Protein AF-A0ABD7S668-F1 (afdb_monomer)

Nearest PDB structures (foldseek):
  7pq5-assembly1_L  TM=8.228E-01  e=3.791E-01  Photorhabdus laumondii subsp. laumondii TTO1
  7q97-assembly1_B  TM=5.531E-01  e=2.835E-01  Pseudomonas protegens Pf-5
  6l7i-assembly1_G  TM=5.104E-01  e=3.004E-01  Photorhabdus luminescens
  4igl-assembly1_B  TM=4.352E-01  e=8.553E-01  Yersinia entomophaga

Mean predicted aligned error: 15.26 Å

Radius of gyration: 25.17 Å; Cα contacts (8 Å, |Δi|>4): 121; chains: 1; bounding box: 58×50×46 Å

Sequence (93 aa):
MDFNFSLRAPLGAGGYNLRWRMRDGAGDFGNESSNQVVQVVAPSPVEHGVGLAARRYVYDANQQLCKVIEPESGSTVMAYDAAGNLAWSASGQ

Structure (mmCIF, N/CA/C/O backbone):
data_AF-A0ABD7S668-F1
#
_entry.id   AF-A0ABD7S668-F1
#
loop_
_atom_site.group_PDB
_atom_site.id
_atom_site.type_symbol
_atom_site.label_atom_id
_atom_site.label_alt_id
_atom_site.label_comp_id
_atom_site.label_asym_id
_atom_site.label_entity_id
_atom_site.label_seq_id
_atom_site.pdbx_PDB_ins_code
_atom_site.Cartn_x
_atom_site.Cartn_y
_atom_site.Cartn_z
_atom_site.occupancy
_atom_site.B_iso_or_equiv
_atom_site.auth_seq_id
_atom_site.auth_comp_id
_atom_site.auth_asym_id
_atom_site.auth_atom_id
_atom_site.pdbx_PDB_model_num
ATOM 1 N N . MET A 1 1 ? 8.491 5.318 -29.284 1.00 64.06 1 MET A N 1
ATOM 2 C CA . MET A 1 1 ? 8.917 4.082 -28.601 1.00 64.06 1 MET A CA 1
ATOM 3 C C . MET A 1 1 ? 8.945 4.399 -27.130 1.00 64.06 1 MET A C 1
ATOM 5 O O . MET A 1 1 ? 9.641 5.333 -26.752 1.00 64.06 1 MET A O 1
ATOM 9 N N . ASP A 1 2 ? 8.173 3.661 -26.347 1.00 77.94 2 ASP A N 1
ATOM 10 C CA . ASP A 1 2 ? 8.057 3.859 -24.907 1.00 77.94 2 ASP A CA 1
ATOM 11 C C . ASP A 1 2 ? 8.865 2.784 -24.194 1.00 77.94 2 ASP A C 1
ATOM 13 O O . ASP A 1 2 ? 8.847 1.614 -24.579 1.00 77.94 2 ASP A O 1
ATOM 17 N N . PHE A 1 3 ? 9.590 3.183 -23.160 1.00 70.62 3 PHE A N 1
ATOM 18 C CA . PHE A 1 3 ? 10.325 2.267 -22.306 1.00 70.62 3 PHE A CA 1
ATOM 19 C C . PHE A 1 3 ? 9.701 2.325 -20.914 1.00 70.62 3 PHE A C 1
ATOM 21 O O . PHE A 1 3 ? 9.410 3.397 -20.388 1.00 70.62 3 PHE A O 1
ATOM 28 N N . ASN A 1 4 ? 9.466 1.154 -20.332 1.00 81.19 4 ASN A N 1
ATOM 29 C CA . ASN A 1 4 ? 8.851 1.015 -19.022 1.00 81.19 4 ASN A CA 1
ATOM 30 C C . ASN A 1 4 ? 9.853 0.348 -18.090 1.00 81.19 4 ASN A C 1
ATOM 32 O O . ASN A 1 4 ? 10.440 -0.679 -18.426 1.00 81.19 4 ASN A O 1
ATOM 36 N N . PHE A 1 5 ? 10.045 0.932 -16.917 1.00 79.62 5 PHE A N 1
ATOM 37 C CA . PHE A 1 5 ? 10.893 0.386 -15.870 1.00 79.62 5 PHE A CA 1
ATOM 38 C C . PHE A 1 5 ? 10.241 0.661 -14.518 1.00 79.62 5 PHE A C 1
ATOM 40 O O . PHE A 1 5 ? 9.474 1.608 -14.363 1.00 79.62 5 PHE A O 1
ATOM 47 N N . SER A 1 6 ? 10.517 -0.197 -13.541 1.00 83.88 6 SER A N 1
ATOM 48 C CA . SER A 1 6 ? 9.965 -0.062 -12.194 1.00 83.88 6 SER A CA 1
ATOM 49 C C . SER A 1 6 ? 10.983 0.590 -11.268 1.00 83.88 6 SER A C 1
ATOM 51 O O . SER A 1 6 ? 12.165 0.251 -11.297 1.00 83.88 6 SER A O 1
ATOM 53 N N . LEU A 1 7 ? 10.511 1.493 -10.412 1.00 80.44 7 LEU A N 1
ATOM 54 C CA . LEU A 1 7 ? 11.291 2.082 -9.330 1.00 80.44 7 LEU A CA 1
ATOM 55 C C . LEU A 1 7 ? 10.668 1.705 -7.991 1.00 80.44 7 LEU A C 1
ATOM 57 O O . LEU A 1 7 ? 9.447 1.669 -7.847 1.00 80.44 7 LEU A O 1
ATOM 61 N N . ARG A 1 8 ? 11.517 1.453 -6.995 1.00 85.31 8 ARG A N 1
ATOM 62 C CA . ARG A 1 8 ? 11.078 1.305 -5.608 1.00 85.31 8 ARG A CA 1
ATOM 63 C C . ARG A 1 8 ? 10.992 2.687 -4.969 1.00 85.31 8 ARG A C 1
ATOM 65 O O . ARG A 1 8 ? 11.972 3.428 -4.990 1.00 85.31 8 ARG A O 1
ATOM 72 N N . ALA A 1 9 ? 9.844 3.007 -4.376 1.00 78.94 9 ALA A N 1
ATOM 73 C CA . ALA A 1 9 ? 9.688 4.235 -3.609 1.00 78.94 9 ALA A CA 1
ATOM 74 C C . ALA A 1 9 ? 10.605 4.229 -2.362 1.00 78.94 9 ALA A C 1
ATOM 76 O O . ALA A 1 9 ? 10.738 3.189 -1.705 1.00 78.94 9 ALA A O 1
ATOM 77 N N . PRO A 1 10 ? 11.239 5.363 -2.026 1.00 83.81 10 PRO A N 1
ATOM 78 C CA . PRO A 1 10 ? 11.911 5.569 -0.745 1.00 83.81 10 PRO A CA 1
ATOM 79 C C . PRO A 1 10 ? 10.989 5.343 0.465 1.00 83.81 10 PRO A C 1
ATOM 81 O O . PRO A 1 10 ? 9.783 5.548 0.381 1.00 83.81 10 PRO A O 1
ATOM 84 N N . LEU A 1 11 ? 11.571 4.958 1.610 1.00 76.88 11 LEU A N 1
ATOM 85 C CA . LEU A 1 11 ? 10.830 4.719 2.862 1.00 76.88 11 LEU A CA 1
ATOM 86 C C . LEU A 1 11 ? 10.332 6.009 3.541 1.00 76.88 11 LEU A C 1
ATOM 88 O O . LEU A 1 11 ? 9.456 5.949 4.398 1.00 76.88 11 LEU A O 1
ATOM 92 N N . GLY A 1 12 ? 10.907 7.163 3.196 1.00 81.75 12 GLY A N 1
ATOM 93 C CA . GLY A 1 12 ? 10.506 8.464 3.728 1.00 81.75 12 GLY A CA 1
ATOM 94 C C . GLY A 1 12 ? 9.466 9.141 2.841 1.00 81.75 12 GLY A C 1
ATOM 95 O O . GLY A 1 12 ? 9.560 9.087 1.616 1.00 81.75 12 GLY A O 1
ATOM 96 N N . ALA A 1 13 ? 8.497 9.818 3.457 1.00 83.75 13 ALA A N 1
ATOM 97 C CA . ALA A 1 13 ? 7.660 10.762 2.728 1.00 83.75 13 ALA A CA 1
ATOM 98 C C . ALA A 1 13 ? 8.477 11.995 2.328 1.00 83.75 13 ALA A C 1
ATOM 100 O O . ALA A 1 13 ? 9.318 12.470 3.093 1.00 83.75 13 ALA A O 1
ATOM 101 N N . GLY A 1 14 ? 8.206 12.532 1.144 1.00 85.44 14 GLY A N 1
ATOM 102 C CA . GLY A 1 14 ? 8.874 13.723 0.638 1.00 85.44 14 GLY A CA 1
ATOM 103 C C . GLY A 1 14 ? 8.863 13.823 -0.882 1.00 85.44 14 GLY A C 1
ATOM 104 O O . GLY A 1 14 ? 8.430 12.917 -1.594 1.00 85.44 14 GLY A O 1
ATOM 105 N N . GLY A 1 15 ? 9.352 14.957 -1.380 1.00 92.12 15 GLY A N 1
ATOM 106 C CA . GLY A 1 15 ? 9.595 15.163 -2.803 1.00 92.12 15 GLY A CA 1
ATOM 107 C C . GLY A 1 15 ? 10.933 14.560 -3.223 1.00 92.12 15 GLY A C 1
ATOM 108 O O . GLY A 1 15 ? 11.966 14.868 -2.631 1.00 92.12 15 GLY A O 1
ATOM 109 N N . TYR A 1 16 ? 10.919 13.742 -4.270 1.00 89.38 16 TYR A N 1
ATOM 110 C CA . TYR A 1 16 ? 12.099 13.084 -4.819 1.00 89.38 16 TYR A CA 1
ATOM 111 C C . TYR A 1 16 ? 12.319 13.488 -6.269 1.00 89.38 16 TYR A C 1
ATOM 113 O O . TYR A 1 16 ? 11.424 13.393 -7.105 1.00 89.38 16 TYR A O 1
ATOM 121 N N . ASN A 1 17 ? 13.538 13.925 -6.565 1.00 92.31 17 ASN A N 1
ATOM 122 C CA . ASN A 1 17 ? 13.956 14.283 -7.911 1.00 92.31 17 ASN A CA 1
ATOM 123 C C . ASN A 1 17 ? 14.163 13.025 -8.755 1.00 92.31 17 ASN A C 1
ATOM 125 O O . ASN A 1 17 ? 14.976 12.164 -8.417 1.00 92.31 17 ASN A O 1
ATOM 129 N N . LEU A 1 18 ? 13.444 12.947 -9.868 1.00 90.56 18 LEU A N 1
ATOM 130 C CA . LEU A 1 18 ? 13.548 11.896 -10.861 1.00 90.56 18 LEU A CA 1
ATOM 131 C C . LEU A 1 18 ? 14.022 12.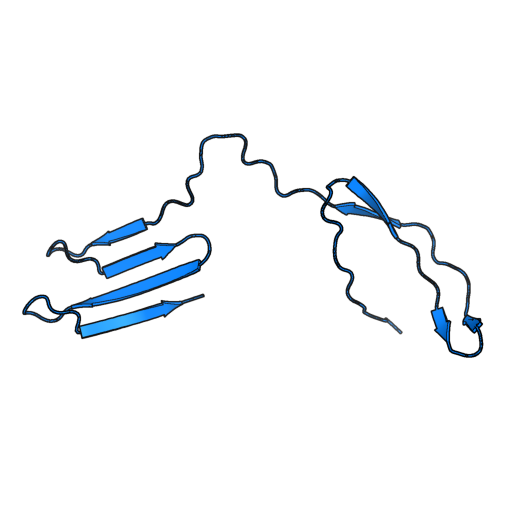503 -12.179 1.00 90.56 18 LEU A C 1
ATOM 133 O O . LEU A 1 18 ? 13.342 13.324 -12.794 1.00 90.56 18 LEU A O 1
ATOM 137 N N . ARG A 1 19 ? 15.184 12.041 -12.630 1.00 89.81 19 ARG A 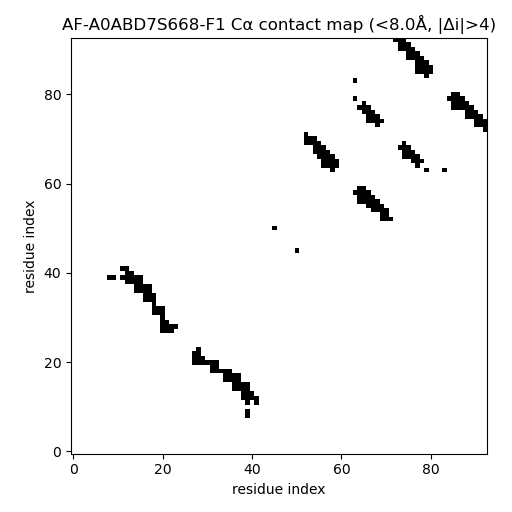N 1
ATOM 138 C CA . ARG A 1 19 ? 15.705 12.281 -13.974 1.00 89.81 19 ARG A CA 1
ATOM 139 C C . ARG A 1 19 ? 16.421 11.034 -14.466 1.00 89.81 19 ARG A C 1
ATOM 141 O O . ARG A 1 19 ? 16.923 10.253 -13.657 1.00 89.81 19 ARG A O 1
ATOM 148 N N . TRP A 1 20 ? 16.466 10.839 -15.773 1.00 87.62 20 TRP A N 1
ATOM 149 C CA . TRP A 1 20 ? 17.040 9.640 -16.372 1.00 87.62 20 TRP A CA 1
ATOM 150 C C . TRP A 1 20 ? 17.766 9.971 -17.677 1.00 87.62 20 TRP A C 1
ATOM 152 O O . TRP A 1 20 ? 17.472 10.964 -18.340 1.00 87.62 20 TRP A O 1
ATOM 162 N N . ARG A 1 21 ? 18.733 9.124 -18.034 1.00 88.69 21 ARG A N 1
ATOM 163 C CA . ARG A 1 21 ? 19.402 9.092 -19.340 1.00 88.69 21 ARG A CA 1
ATOM 164 C C . ARG A 1 21 ? 19.713 7.652 -19.712 1.00 88.69 21 ARG A C 1
ATOM 166 O O . ARG A 1 21 ? 19.876 6.815 -18.824 1.00 88.69 21 ARG A O 1
ATOM 173 N N . MET A 1 22 ? 19.809 7.371 -21.004 1.00 88.69 22 MET A N 1
ATOM 174 C CA . MET A 1 22 ? 20.209 6.050 -21.479 1.00 88.69 22 MET A CA 1
ATOM 175 C C . MET A 1 22 ? 21.727 5.898 -21.363 1.00 88.69 22 MET A C 1
ATOM 177 O O . MET A 1 22 ? 22.469 6.833 -21.655 1.00 88.69 22 MET A O 1
ATOM 181 N N . ARG A 1 23 ? 22.188 4.725 -20.927 1.00 87.50 23 ARG A N 1
ATOM 182 C CA . ARG A 1 23 ? 23.607 4.356 -20.913 1.00 87.50 23 ARG A CA 1
ATOM 183 C C . ARG A 1 23 ? 23.755 2.899 -21.330 1.00 87.50 23 ARG A C 1
ATOM 185 O O . ARG A 1 23 ? 22.978 2.061 -20.876 1.00 87.50 23 ARG A O 1
ATOM 192 N N . ASP A 1 24 ? 24.759 2.612 -22.145 1.00 86.25 24 ASP A N 1
ATOM 193 C CA . ASP A 1 24 ? 25.196 1.265 -22.501 1.00 86.25 24 ASP A CA 1
ATOM 194 C C . ASP A 1 24 ? 26.667 1.026 -22.093 1.00 86.25 24 ASP A C 1
ATOM 196 O O . ASP A 1 24 ? 27.257 1.803 -21.339 1.00 86.25 24 ASP A O 1
ATOM 200 N N . GLY A 1 25 ? 27.260 -0.080 -22.556 1.00 86.81 25 GLY A N 1
ATOM 201 C CA . GLY A 1 25 ? 28.663 -0.408 -22.277 1.00 86.81 25 GLY A CA 1
ATOM 202 C C . GLY A 1 25 ? 29.684 0.514 -22.958 1.00 86.81 25 GLY A C 1
ATOM 203 O O . GLY A 1 25 ? 30.845 0.514 -22.556 1.00 86.81 25 GLY A O 1
ATOM 204 N N . ALA A 1 26 ? 29.273 1.288 -23.965 1.00 89.12 26 ALA A N 1
ATOM 205 C CA . ALA A 1 26 ? 30.107 2.255 -24.672 1.00 89.12 26 ALA A CA 1
ATOM 206 C C . ALA A 1 26 ? 29.967 3.678 -24.101 1.00 89.12 26 ALA A C 1
ATOM 208 O O . ALA A 1 26 ? 30.901 4.471 -24.220 1.00 89.12 26 ALA A O 1
ATOM 209 N N . GLY A 1 27 ? 28.847 4.007 -23.449 1.00 89.75 27 GLY A N 1
ATOM 210 C CA . GLY A 1 27 ? 28.669 5.271 -22.740 1.00 89.75 27 GLY A CA 1
ATOM 211 C C . GLY A 1 27 ? 27.222 5.747 -22.640 1.00 89.75 27 GLY A C 1
ATOM 212 O O . GLY A 1 27 ? 26.265 4.992 -22.784 1.00 89.75 27 GLY A O 1
ATOM 213 N N . ASP A 1 28 ? 27.065 7.030 -22.319 1.00 90.50 28 ASP A N 1
ATOM 214 C CA . ASP A 1 28 ? 25.762 7.689 -22.239 1.00 90.50 28 ASP A CA 1
ATOM 215 C C . ASP A 1 28 ? 25.223 8.037 -23.634 1.00 90.50 28 ASP A C 1
ATOM 217 O O . ASP A 1 28 ? 25.955 8.539 -24.487 1.00 90.50 28 ASP A O 1
ATOM 221 N N . PHE A 1 29 ? 23.923 7.838 -23.840 1.00 85.50 29 PHE A N 1
ATOM 222 C CA . PHE A 1 29 ? 23.211 8.201 -25.059 1.00 85.50 29 PHE A CA 1
ATOM 223 C C . PHE A 1 29 ? 22.130 9.252 -24.772 1.00 85.5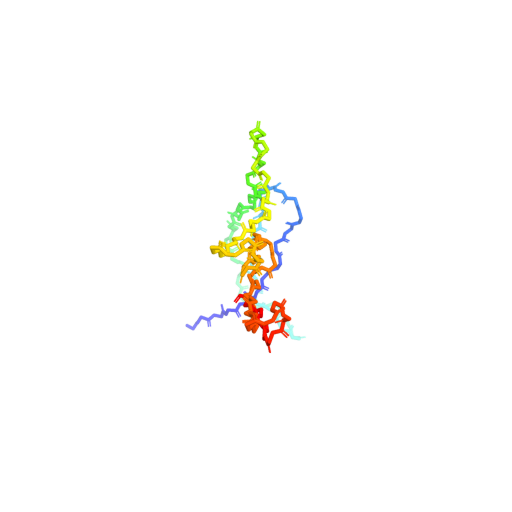0 29 PHE A C 1
ATOM 225 O O . PHE A 1 29 ? 21.289 9.079 -23.885 1.00 85.50 29 PHE A O 1
ATOM 232 N N . GLY A 1 30 ? 22.118 10.319 -25.575 1.00 83.12 30 GLY A N 1
ATOM 233 C CA . GLY A 1 30 ? 21.144 11.408 -25.471 1.00 83.12 30 GLY A CA 1
ATOM 234 C C . GLY A 1 30 ? 21.390 12.369 -24.299 1.00 83.12 30 GLY A C 1
ATOM 235 O O . GLY A 1 30 ? 22.401 12.295 -23.602 1.00 83.12 30 GLY A O 1
ATOM 236 N N . ASN A 1 31 ? 20.462 13.311 -24.112 1.00 84.75 31 ASN A N 1
ATOM 237 C CA . ASN A 1 31 ? 20.481 14.266 -22.998 1.00 84.75 31 ASN A CA 1
ATOM 238 C C . ASN A 1 31 ? 19.775 13.671 -21.761 1.00 84.75 31 ASN A C 1
ATOM 240 O O . ASN A 1 31 ? 18.885 12.832 -21.908 1.00 84.75 31 ASN A O 1
ATOM 244 N N . GLU A 1 32 ? 20.146 14.109 -20.553 1.00 86.56 32 GLU A N 1
ATOM 245 C CA . GLU A 1 32 ? 19.348 13.832 -19.354 1.00 86.56 32 GLU A CA 1
ATOM 246 C C . GLU A 1 32 ? 17.949 14.435 -19.512 1.00 86.56 32 GLU A C 1
ATOM 248 O O . GLU A 1 32 ? 17.771 15.541 -20.031 1.00 86.56 32 GLU A O 1
ATOM 253 N N . SER A 1 33 ? 16.939 13.701 -19.047 1.00 87.25 33 SER A N 1
ATOM 254 C CA . SER A 1 33 ? 15.581 14.220 -18.976 1.00 87.25 33 SER A CA 1
ATOM 255 C C . SER A 1 33 ? 15.520 15.455 -18.074 1.00 87.25 33 SER A C 1
ATOM 257 O O . SER A 1 33 ? 16.318 15.618 -17.145 1.00 87.25 33 SER A O 1
ATOM 259 N N . SER A 1 34 ? 14.497 16.289 -18.271 1.00 91.56 34 SER A N 1
ATOM 260 C CA . SER A 1 34 ? 14.138 17.299 -17.275 1.00 91.56 34 SER A CA 1
ATOM 261 C C . SER A 1 34 ? 13.887 16.650 -15.912 1.00 91.56 34 SER A C 1
ATOM 263 O O . SER A 1 34 ? 13.475 15.489 -15.821 1.00 91.56 34 SER A O 1
ATOM 265 N N . ASN A 1 35 ? 14.152 17.411 -14.851 1.00 89.88 35 ASN A N 1
ATOM 266 C CA . ASN A 1 35 ? 13.901 16.959 -13.493 1.00 89.88 35 ASN A CA 1
ATOM 267 C C . ASN A 1 35 ? 12.401 16.966 -13.196 1.00 89.88 35 ASN A C 1
ATOM 269 O O . ASN A 1 35 ? 11.774 18.023 -13.222 1.00 89.88 35 ASN A O 1
ATOM 273 N N . GLN A 1 36 ? 11.862 15.804 -12.845 1.00 86.19 36 GLN A N 1
ATOM 274 C CA . GLN A 1 36 ? 10.493 15.646 -12.374 1.00 86.19 36 GLN A CA 1
ATOM 275 C C . GLN A 1 36 ? 10.510 15.401 -10.867 1.00 86.19 36 GLN A C 1
ATOM 277 O O . GLN A 1 36 ? 11.266 14.562 -10.389 1.00 86.19 36 GLN A O 1
ATOM 282 N N . VAL A 1 37 ? 9.676 16.105 -10.102 1.00 87.19 37 VAL A N 1
ATOM 283 C CA . VAL A 1 37 ? 9.556 15.859 -8.658 1.00 87.19 37 VAL A CA 1
ATOM 284 C C . VAL A 1 37 ? 8.423 14.866 -8.409 1.00 87.19 37 VAL A C 1
ATOM 286 O O . VAL A 1 37 ? 7.257 15.179 -8.639 1.00 87.19 37 VAL A O 1
ATOM 289 N N . VAL A 1 38 ? 8.760 13.680 -7.907 1.00 87.31 38 VAL A N 1
ATOM 290 C CA . VAL A 1 38 ? 7.805 12.659 -7.466 1.00 87.31 38 VAL A CA 1
ATOM 291 C C . VAL A 1 38 ? 7.498 12.874 -5.990 1.00 87.31 38 VAL A C 1
ATOM 293 O O . VAL A 1 38 ? 8.404 12.864 -5.161 1.00 87.31 38 VAL A O 1
ATOM 296 N N . GLN A 1 39 ? 6.225 13.060 -5.647 1.00 82.12 39 GLN A N 1
ATOM 297 C CA . GLN A 1 39 ? 5.795 13.133 -4.251 1.00 82.12 39 GLN A CA 1
ATOM 298 C C . GLN A 1 39 ? 5.555 11.720 -3.723 1.00 82.12 39 GLN A C 1
ATOM 300 O O . GLN A 1 39 ? 4.608 11.051 -4.133 1.00 82.12 39 GLN A O 1
ATOM 305 N N . VAL A 1 40 ? 6.414 11.267 -2.811 1.00 82.56 40 VAL A N 1
ATOM 306 C CA . VAL A 1 40 ? 6.148 10.074 -2.008 1.00 82.56 40 VAL A CA 1
ATOM 307 C C . VAL A 1 40 ? 5.376 10.542 -0.794 1.00 82.56 40 VAL A C 1
ATOM 309 O O . VAL A 1 40 ? 5.901 11.236 0.076 1.00 82.56 40 VAL A O 1
ATOM 312 N N . VAL A 1 41 ? 4.103 10.195 -0.762 1.00 79.12 41 VAL A N 1
ATOM 313 C CA . VAL A 1 41 ? 3.235 10.510 0.362 1.00 79.12 41 VAL A CA 1
ATOM 314 C C . VAL A 1 41 ? 3.258 9.292 1.273 1.00 79.12 41 VAL A C 1
ATOM 316 O O . VAL A 1 41 ? 3.028 8.173 0.812 1.00 79.12 41 VAL A O 1
ATOM 319 N N . ALA A 1 42 ? 3.586 9.492 2.553 1.00 68.44 42 ALA A N 1
ATOM 320 C CA . ALA A 1 42 ? 3.337 8.446 3.537 1.00 68.44 42 ALA A CA 1
ATOM 321 C C . ALA A 1 42 ? 1.843 8.113 3.484 1.00 68.44 42 ALA A C 1
ATOM 323 O O . ALA A 1 42 ? 1.043 9.032 3.283 1.00 68.44 42 ALA A O 1
ATOM 324 N N . PRO A 1 43 ? 1.444 6.846 3.679 1.00 64.81 43 PRO A N 1
ATOM 325 C CA . PRO A 1 43 ? 0.041 6.573 3.951 1.00 64.81 43 PRO A CA 1
ATOM 326 C C . PRO A 1 43 ? -0.405 7.550 5.037 1.00 64.81 43 PRO A C 1
ATOM 328 O O . PRO A 1 43 ? 0.347 7.769 5.994 1.00 64.81 43 PRO A O 1
ATOM 331 N N . SER A 1 44 ? -1.552 8.209 4.828 1.00 57.75 44 SER A N 1
ATOM 332 C CA . SER A 1 44 ? -2.086 9.162 5.797 1.00 57.75 44 SER A CA 1
ATOM 333 C C . SER A 1 44 ? -1.935 8.536 7.177 1.00 57.75 44 SER A C 1
ATOM 335 O O . SER A 1 44 ? -2.399 7.402 7.350 1.00 57.75 44 SER A O 1
ATOM 337 N N . PRO A 1 45 ? -1.253 9.202 8.133 1.00 53.56 45 PRO A N 1
ATOM 338 C CA . PRO A 1 45 ? -1.324 8.768 9.510 1.00 53.56 45 PRO A CA 1
ATOM 339 C C . PRO A 1 45 ? -2.812 8.636 9.775 1.00 53.56 45 PRO A C 1
ATOM 341 O O . PRO A 1 45 ? -3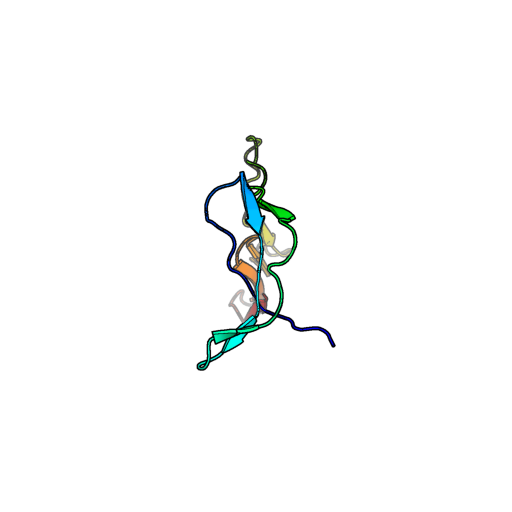.555 9.595 9.557 1.00 53.56 45 PRO A O 1
ATOM 344 N N . VAL A 1 46 ? -3.267 7.438 10.122 1.00 53.03 46 VAL A N 1
ATOM 345 C CA . VAL A 1 46 ? -4.581 7.294 10.728 1.00 53.03 46 VAL A CA 1
ATOM 346 C C . VAL A 1 46 ? -4.482 8.097 12.017 1.00 53.03 46 VAL A C 1
ATOM 348 O O . VAL A 1 46 ? -4.014 7.608 13.041 1.00 53.03 46 VAL A O 1
ATOM 351 N N . GLU A 1 47 ? -4.790 9.390 11.915 1.00 49.28 47 GLU A N 1
ATOM 352 C CA . GLU A 1 47 ? -5.002 10.276 13.039 1.00 49.28 47 GLU A CA 1
ATOM 353 C C . GLU A 1 47 ? -6.075 9.573 13.847 1.00 49.28 47 GLU A C 1
ATOM 355 O O . GLU A 1 47 ? -7.177 9.341 13.351 1.00 49.28 47 GLU A O 1
ATOM 360 N N . HIS A 1 48 ? -5.696 9.077 15.018 1.00 46.72 48 HIS A N 1
ATOM 361 C CA . HIS A 1 48 ? -6.536 8.172 15.773 1.00 46.72 48 HIS A CA 1
ATOM 362 C C . HIS A 1 48 ? -7.927 8.792 16.026 1.00 46.72 48 HIS A C 1
ATOM 364 O O . HIS A 1 48 ? -8.142 9.478 17.014 1.00 46.72 48 HIS A O 1
ATOM 370 N N . GLY A 1 49 ? -8.930 8.432 15.238 1.00 50.81 49 GLY A N 1
ATOM 371 C CA . GLY A 1 49 ? -9.782 7.381 15.754 1.00 50.81 49 GLY A CA 1
ATOM 372 C C . GLY A 1 49 ? -9.034 6.096 15.468 1.00 50.81 49 GLY A C 1
ATOM 373 O O . GLY A 1 49 ? -8.620 5.894 14.333 1.00 50.81 49 GLY A O 1
ATOM 374 N N . VAL A 1 50 ? -8.775 5.263 16.467 1.00 49.81 50 VAL A N 1
ATOM 375 C CA . VAL A 1 50 ? -8.216 3.933 16.231 1.00 49.81 50 VAL A CA 1
ATOM 376 C C . VAL A 1 50 ? -9.188 3.215 15.292 1.00 49.81 50 VAL A C 1
ATOM 378 O O . VAL A 1 50 ? -10.188 2.651 15.728 1.00 49.81 50 VAL A O 1
ATOM 381 N N . GLY A 1 51 ? -8.943 3.282 13.987 1.00 51.66 51 GLY A N 1
ATOM 382 C CA . GLY A 1 51 ? -9.566 2.417 13.011 1.00 51.66 51 GLY A CA 1
ATOM 383 C C . GLY A 1 51 ? -8.891 1.085 13.212 1.00 51.66 51 GLY A C 1
ATOM 384 O O . GLY A 1 51 ? -7.995 0.735 12.454 1.00 51.66 51 GLY A O 1
ATOM 385 N N . LEU A 1 52 ? -9.229 0.410 14.315 1.00 56.41 52 LEU A N 1
ATOM 386 C CA . LEU A 1 52 ? -8.820 -0.958 14.545 1.00 56.41 52 LEU A CA 1
ATOM 387 C C . LEU A 1 52 ? -9.099 -1.667 13.228 1.00 56.41 52 LEU A C 1
ATOM 389 O O . LEU A 1 52 ? -10.237 -1.658 12.749 1.00 56.41 52 LEU A O 1
ATOM 393 N N . ALA A 1 53 ? -8.054 -2.235 12.638 1.00 59.28 53 ALA A N 1
ATOM 394 C CA . ALA A 1 53 ? -8.167 -3.359 11.742 1.00 59.28 53 ALA A CA 1
ATOM 395 C C . ALA A 1 53 ? -8.950 -4.444 12.506 1.00 59.28 53 ALA A C 1
ATOM 397 O O . ALA A 1 53 ? -8.393 -5.330 13.147 1.00 59.28 53 ALA A O 1
ATOM 398 N N . ALA A 1 54 ? -10.269 -4.280 12.574 1.00 64.38 54 ALA A N 1
ATOM 399 C CA . ALA A 1 54 ? -11.104 -5.015 13.491 1.00 64.38 54 ALA A CA 1
ATOM 400 C C . ALA A 1 54 ? -11.436 -6.319 12.799 1.00 64.38 54 ALA A C 1
ATOM 402 O O . ALA A 1 54 ? -12.254 -6.364 11.876 1.00 64.38 54 ALA A O 1
ATOM 403 N N . ARG A 1 55 ? -10.776 -7.383 13.254 1.00 77.94 55 ARG A N 1
ATOM 404 C CA . ARG A 1 55 ? -11.126 -8.742 12.873 1.00 77.94 55 ARG A CA 1
ATOM 405 C C . ARG A 1 55 ? -12.611 -8.946 13.135 1.00 77.94 55 ARG A C 1
ATOM 407 O O . ARG A 1 55 ? -13.063 -8.859 14.279 1.00 77.94 55 ARG A O 1
ATOM 414 N N . ARG A 1 56 ? -13.379 -9.183 12.074 1.00 81.88 56 ARG A N 1
ATOM 415 C CA . ARG A 1 56 ? -14.828 -9.352 12.183 1.00 81.88 56 ARG A CA 1
ATOM 416 C C . ARG A 1 56 ? -15.176 -10.827 12.143 1.00 81.88 56 ARG A C 1
ATOM 418 O O . ARG A 1 56 ? -14.824 -11.522 11.194 1.00 81.88 56 ARG A O 1
ATOM 425 N N . TYR A 1 57 ? -15.891 -11.264 13.172 1.00 85.38 57 TYR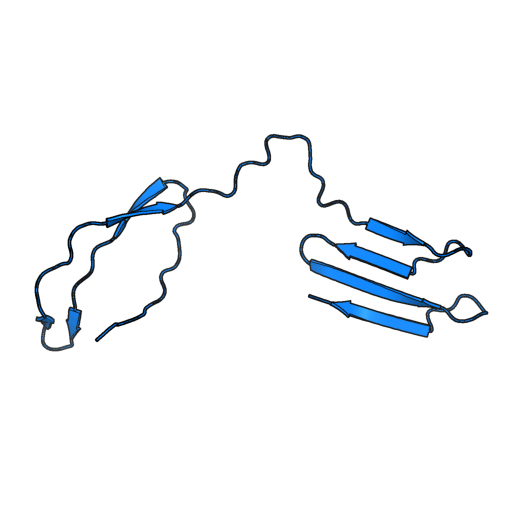 A N 1
ATOM 426 C CA . TYR A 1 57 ? -16.426 -12.611 13.303 1.00 85.38 57 TYR A CA 1
ATOM 427 C C . TYR A 1 57 ? -17.918 -12.583 12.983 1.00 85.38 57 TYR A C 1
ATOM 429 O O . TYR A 1 57 ? -18.657 -11.766 13.537 1.00 85.38 57 TYR A O 1
ATOM 437 N N . VAL A 1 58 ? -18.356 -13.441 12.069 1.00 87.75 58 VAL A N 1
ATOM 438 C CA . VAL A 1 58 ? -19.770 -13.609 11.720 1.00 87.75 58 VAL A CA 1
ATOM 439 C C . VAL A 1 58 ? -20.212 -14.979 12.197 1.00 87.75 58 VAL A C 1
ATOM 441 O O . VAL A 1 58 ? -19.570 -15.973 11.861 1.00 87.75 58 VAL A O 1
ATOM 444 N N . TYR A 1 59 ? -21.306 -15.008 12.953 1.00 89.12 59 TYR A N 1
ATOM 445 C CA . TYR A 1 59 ? -21.885 -16.229 13.497 1.00 89.12 59 TYR A CA 1
ATOM 446 C C . TYR A 1 59 ? -23.202 -16.573 12.797 1.00 89.12 59 TYR A C 1
ATOM 448 O O . TYR A 1 59 ? -23.910 -15.669 12.346 1.00 89.12 59 TYR A O 1
ATOM 456 N N . ASP A 1 60 ? -23.527 -17.859 12.714 1.00 85.00 60 ASP A N 1
ATOM 457 C CA . ASP A 1 60 ? -24.853 -18.324 12.299 1.00 85.00 60 ASP A CA 1
ATOM 458 C C . ASP A 1 60 ? -25.877 -18.308 13.451 1.00 85.00 60 ASP A C 1
ATOM 460 O O . ASP A 1 60 ? -25.604 -17.869 14.572 1.00 85.00 60 ASP A O 1
ATOM 464 N N . ALA A 1 61 ? -27.087 -18.799 13.164 1.00 88.44 61 ALA A N 1
ATOM 465 C CA . ALA A 1 61 ? -28.179 -18.918 14.127 1.00 88.44 61 ALA A CA 1
ATOM 466 C C . ALA A 1 61 ? -27.874 -19.873 15.300 1.00 88.44 61 ALA A C 1
ATOM 468 O O . ALA A 1 61 ? -28.484 -19.734 16.358 1.00 88.44 61 ALA A O 1
ATOM 469 N N . ASN A 1 62 ? -26.922 -20.798 15.136 1.00 87.44 62 ASN A N 1
ATOM 470 C CA . ASN A 1 62 ? -26.468 -21.722 16.175 1.00 87.44 62 ASN A CA 1
ATOM 471 C C . ASN A 1 62 ? -25.294 -21.150 16.990 1.00 87.44 62 ASN A C 1
ATOM 473 O O . ASN A 1 62 ? -24.719 -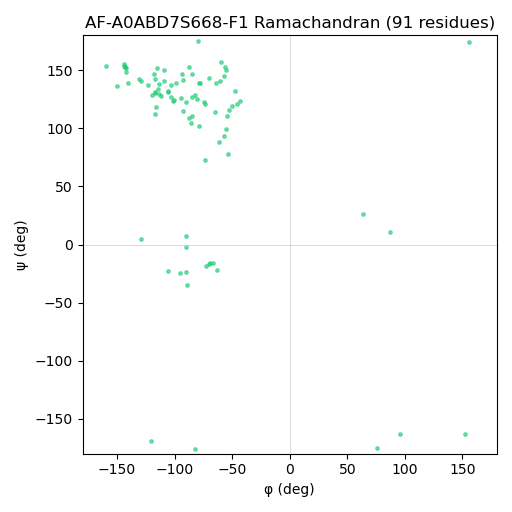21.860 17.811 1.00 87.44 62 ASN A O 1
ATOM 477 N N . GLN A 1 63 ? -24.932 -19.877 16.777 1.00 89.06 63 GLN A N 1
ATOM 478 C CA . GLN A 1 63 ? -23.784 -19.207 17.397 1.00 89.06 63 GLN A CA 1
ATOM 479 C C . GLN A 1 63 ? -22.423 -19.813 17.008 1.00 89.06 63 GLN A C 1
ATOM 481 O O . GLN A 1 63 ? -21.441 -19.669 17.739 1.00 89.06 63 GLN A O 1
ATOM 486 N N . GLN A 1 64 ? -22.327 -20.454 15.840 1.00 87.31 64 GLN A N 1
ATOM 487 C CA . GLN A 1 64 ? -21.077 -21.011 15.318 1.00 87.31 64 GLN A CA 1
ATOM 488 C C . GLN A 1 64 ? -20.381 -20.015 14.387 1.00 87.31 64 GLN A C 1
ATOM 490 O O . GLN A 1 64 ? -21.033 -19.235 13.698 1.00 87.31 64 GLN A O 1
ATOM 495 N N . LEU A 1 65 ? -19.045 -20.011 14.370 1.00 86.38 65 LEU A N 1
ATOM 496 C CA . LEU A 1 65 ? -18.253 -19.030 13.623 1.00 86.38 65 LEU A CA 1
ATOM 497 C C . LEU A 1 65 ? -18.180 -19.359 12.123 1.00 86.38 65 LEU A C 1
ATOM 499 O O . LEU A 1 65 ? -17.357 -20.164 11.708 1.00 86.38 65 LEU A O 1
A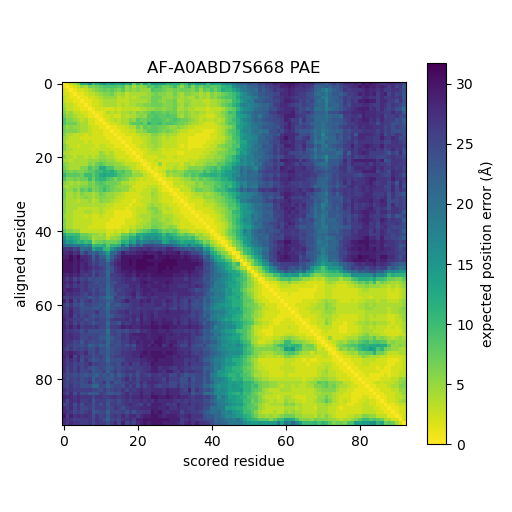TOM 503 N N . CYS A 1 66 ? -18.959 -18.683 11.284 1.00 90.56 66 CYS A N 1
ATOM 504 C CA . CYS A 1 66 ? -18.992 -18.961 9.843 1.00 90.56 66 CYS A CA 1
ATOM 505 C C . CYS A 1 66 ? -17.992 -18.145 9.023 1.00 90.56 66 CYS A C 1
ATOM 507 O O . CYS A 1 66 ? -17.646 -18.535 7.908 1.00 90.56 66 CYS A O 1
ATOM 509 N N . LYS A 1 67 ? -17.553 -16.981 9.516 1.00 83.75 67 LYS A N 1
ATOM 510 C CA . LYS A 1 67 ? -16.633 -16.119 8.765 1.00 83.75 67 LYS A CA 1
ATOM 511 C C . LYS A 1 67 ? -15.732 -15.300 9.670 1.00 83.75 67 LYS A C 1
ATOM 513 O O . LYS A 1 67 ? -16.198 -14.663 10.611 1.00 83.75 67 LYS A O 1
ATOM 518 N N . VAL A 1 68 ? -14.463 -15.248 9.296 1.00 85.88 68 VAL A N 1
ATOM 519 C CA . VAL A 1 68 ? -13.451 -14.338 9.814 1.00 85.88 68 VAL A CA 1
ATOM 520 C C . VAL A 1 68 ? -13.045 -13.397 8.689 1.00 85.88 68 VAL A C 1
ATOM 522 O O . VAL A 1 68 ? -12.748 -13.833 7.577 1.00 85.88 68 VAL A O 1
ATOM 525 N N . ILE A 1 69 ? -13.055 -12.098 8.955 1.00 82.62 69 ILE A N 1
ATOM 526 C CA . ILE A 1 69 ? -12.580 -11.077 8.020 1.00 82.62 69 ILE A CA 1
ATOM 527 C C . ILE A 1 69 ? -11.397 -10.391 8.680 1.00 82.62 69 ILE A C 1
ATOM 529 O O . ILE A 1 69 ? -11.576 -9.706 9.689 1.00 82.62 69 ILE A O 1
ATOM 533 N N . GLU A 1 70 ? -10.210 -10.590 8.119 1.00 82.44 70 GLU A N 1
ATOM 534 C CA . GLU A 1 70 ? -9.009 -9.858 8.481 1.00 82.44 70 GLU A CA 1
ATOM 535 C C . GLU A 1 70 ? -8.746 -8.773 7.435 1.00 82.44 70 GLU A C 1
ATOM 537 O O . GLU A 1 70 ? -8.644 -9.057 6.242 1.00 82.44 70 GLU A O 1
ATOM 542 N N . PRO A 1 71 ? -8.652 -7.506 7.852 1.00 71.19 71 PRO A N 1
ATOM 543 C CA . PRO A 1 71 ? -8.495 -6.398 6.913 1.00 71.19 71 PRO A CA 1
ATOM 544 C C . PRO A 1 71 ? -7.119 -6.367 6.236 1.00 71.19 71 PRO A C 1
ATOM 546 O O . PRO A 1 71 ? -6.975 -5.710 5.212 1.00 71.19 71 PRO A O 1
ATOM 549 N N . GLU A 1 72 ? -6.127 -7.076 6.781 1.00 67.88 72 GLU A N 1
ATOM 550 C CA . GLU A 1 72 ? -4.749 -7.095 6.270 1.00 67.88 72 GLU A CA 1
ATOM 551 C C . GLU A 1 72 ? -4.392 -8.394 5.536 1.00 67.88 72 GLU A C 1
ATOM 553 O O . GLU A 1 72 ? -3.471 -8.404 4.725 1.00 67.88 72 GLU A O 1
ATOM 558 N N . SER A 1 73 ? -5.110 -9.488 5.814 1.00 70.25 73 SER A N 1
ATOM 559 C CA . SER A 1 73 ? -4.749 -10.841 5.371 1.00 70.25 73 SER A CA 1
ATOM 560 C C . SER A 1 73 ? -5.887 -11.588 4.666 1.00 70.25 73 SER A C 1
ATOM 562 O O . SER A 1 73 ? -5.710 -12.749 4.309 1.00 70.25 73 SER A O 1
ATOM 564 N N . GLY A 1 74 ? -7.042 -10.951 4.433 1.00 74.94 74 GLY A N 1
ATOM 565 C CA . GLY A 1 74 ? -8.165 -11.532 3.691 1.00 74.94 74 GLY A CA 1
ATOM 566 C C . GLY A 1 74 ? -9.236 -12.180 4.579 1.00 74.94 74 GLY A C 1
ATOM 567 O O . GLY A 1 74 ? -9.356 -11.893 5.767 1.00 74.94 74 GLY A O 1
ATOM 568 N N . SER A 1 75 ? -10.097 -13.026 4.009 1.00 82.50 75 SER A N 1
ATOM 569 C CA . SER A 1 75 ? -11.232 -13.612 4.742 1.00 82.50 75 SER A CA 1
ATOM 570 C C . SER A 1 75 ? -11.208 -15.133 4.726 1.00 82.50 75 SER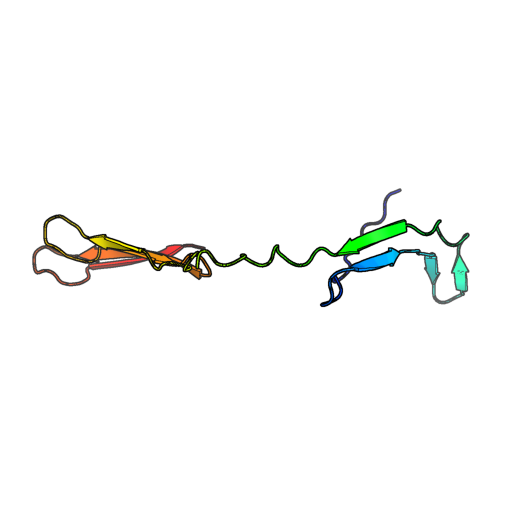 A C 1
ATOM 572 O O . SER A 1 75 ? -11.003 -15.739 3.677 1.00 82.50 75 SER A O 1
ATOM 574 N N . THR A 1 76 ? -11.489 -15.743 5.877 1.00 86.81 76 THR A N 1
ATOM 575 C CA . THR A 1 76 ? -11.720 -17.184 6.016 1.00 86.81 76 THR A CA 1
ATOM 576 C C . THR A 1 76 ? -13.206 -17.448 6.229 1.00 86.81 76 THR A C 1
ATOM 578 O O . THR A 1 76 ? -13.836 -16.820 7.077 1.00 86.81 76 THR A O 1
ATOM 581 N N . VAL A 1 77 ? -13.771 -18.383 5.475 1.00 87.88 77 VAL A N 1
ATOM 582 C CA . VAL A 1 77 ? -15.135 -18.896 5.651 1.00 87.88 77 VAL A CA 1
ATOM 583 C C . VAL A 1 77 ? -15.051 -20.326 6.172 1.00 87.88 77 VAL A C 1
ATOM 585 O O . VAL A 1 77 ? -14.189 -21.090 5.741 1.00 87.88 77 VAL A O 1
ATOM 588 N N . MET A 1 78 ? -15.938 -20.679 7.097 1.00 89.25 78 MET A N 1
ATOM 589 C CA . MET A 1 78 ? -16.029 -21.986 7.746 1.00 89.25 78 MET A CA 1
ATOM 590 C C . MET A 1 78 ? -17.477 -22.488 7.698 1.00 89.25 78 MET A C 1
ATOM 592 O O . MET A 1 78 ? -18.414 -21.702 7.833 1.00 89.25 78 MET A O 1
ATOM 596 N N . ALA A 1 79 ? -17.659 -23.793 7.507 1.00 85.06 79 ALA A N 1
ATOM 597 C CA . ALA A 1 79 ? -18.958 -24.460 7.504 1.00 85.06 79 ALA A CA 1
ATOM 598 C C . ALA A 1 79 ? -18.936 -25.679 8.434 1.00 85.06 79 ALA A C 1
ATOM 600 O O . ALA A 1 79 ? -17.946 -26.415 8.466 1.00 85.06 79 ALA A O 1
ATOM 601 N N . TYR A 1 80 ? -20.030 -25.896 9.166 1.00 87.62 80 TYR A N 1
ATOM 602 C CA . TYR A 1 80 ? -20.164 -26.953 10.171 1.00 87.62 80 TYR A CA 1
ATOM 603 C C . TYR A 1 80 ? -21.226 -27.984 9.771 1.00 87.62 80 TYR A C 1
ATOM 605 O O . TYR A 1 80 ? -22.170 -27.665 9.048 1.00 87.62 80 TYR A O 1
ATOM 613 N N . ASP A 1 81 ? -21.059 -29.222 10.235 1.00 88.38 81 ASP A N 1
ATOM 614 C CA . ASP A 1 81 ? -22.072 -30.273 10.131 1.00 88.38 81 ASP A CA 1
ATOM 615 C C . ASP A 1 81 ? -23.169 -30.128 11.209 1.00 88.38 81 ASP A C 1
ATOM 617 O O . ASP A 1 81 ? -23.092 -29.286 12.105 1.00 88.38 81 ASP A O 1
ATOM 621 N N . ALA A 1 82 ? -24.202 -30.975 11.143 1.00 84.94 82 ALA A N 1
ATOM 622 C CA . ALA A 1 82 ? -25.327 -30.948 12.085 1.00 84.94 82 ALA A CA 1
ATOM 623 C C . ALA A 1 82 ? -24.955 -31.325 13.535 1.00 84.94 82 ALA A C 1
ATOM 625 O O . ALA A 1 82 ? -25.735 -31.061 14.447 1.00 84.94 82 ALA A O 1
ATOM 626 N N . ALA A 1 83 ? -23.792 -31.943 13.758 1.00 89.69 83 ALA A N 1
ATOM 627 C CA . ALA A 1 83 ? -23.265 -32.241 15.089 1.00 89.69 83 ALA A CA 1
ATOM 628 C C . ALA A 1 83 ? -22.379 -31.102 15.633 1.00 89.69 83 ALA A C 1
ATOM 630 O O . ALA A 1 83 ? -21.917 -31.171 16.771 1.00 89.69 83 ALA A O 1
ATOM 631 N N . GLY A 1 84 ? -22.170 -30.047 14.842 1.00 84.06 84 GLY A N 1
ATOM 632 C CA . GLY A 1 84 ? -21.384 -28.875 15.197 1.00 84.06 84 GLY A CA 1
ATOM 633 C C . GLY A 1 84 ? -19.888 -29.002 14.905 1.00 84.06 84 GLY A C 1
ATOM 634 O O . GLY A 1 84 ? -19.113 -28.140 15.326 1.00 84.06 84 GLY A O 1
ATOM 635 N N . ASN A 1 85 ? -19.464 -30.035 14.175 1.00 86.31 85 ASN A N 1
ATOM 636 C CA . ASN A 1 85 ? -18.065 -30.222 13.797 1.00 86.31 85 ASN A CA 1
ATOM 637 C C . ASN A 1 85 ? -17.740 -29.431 12.529 1.00 86.31 85 ASN A C 1
ATOM 639 O O . ASN A 1 85 ? -18.584 -29.282 11.647 1.00 86.31 85 ASN A O 1
ATOM 643 N N . LEU A 1 86 ? -16.506 -28.931 12.413 1.00 85.25 86 LEU A N 1
ATOM 644 C CA . LEU A 1 86 ? -16.056 -28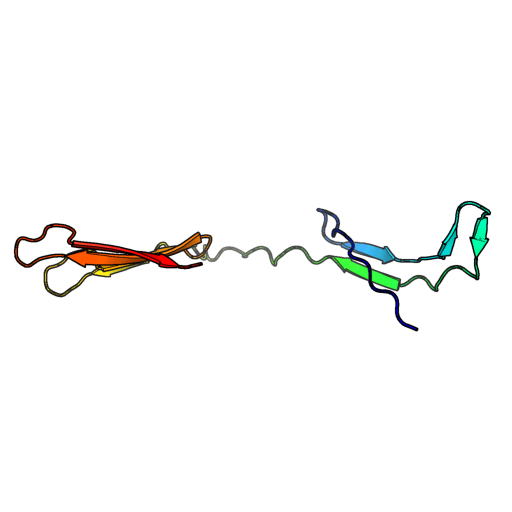.226 11.212 1.00 85.25 86 LEU A CA 1
ATOM 645 C C . LEU A 1 86 ? -16.032 -29.197 10.022 1.00 85.25 86 LEU A C 1
ATOM 647 O O . LEU A 1 86 ? -15.221 -30.120 9.992 1.00 85.25 86 LEU A O 1
ATOM 651 N N . ALA A 1 87 ? -16.896 -28.963 9.037 1.00 88.69 87 ALA A N 1
ATOM 652 C CA . ALA A 1 87 ? -16.980 -29.762 7.820 1.00 88.69 87 ALA A CA 1
ATOM 653 C C . ALA A 1 87 ? -16.045 -29.230 6.722 1.00 88.69 87 ALA A C 1
ATOM 655 O O . ALA A 1 87 ? -15.489 -30.012 5.952 1.00 88.69 87 ALA A O 1
ATOM 656 N N . TRP A 1 88 ? -15.866 -27.904 6.636 1.00 80.25 88 TRP A N 1
ATOM 657 C CA . TRP A 1 88 ? -15.046 -27.269 5.599 1.00 80.25 88 TRP A CA 1
ATOM 658 C C . TRP A 1 88 ? -14.584 -25.855 5.973 1.00 80.25 88 TRP A C 1
ATOM 660 O O . TRP A 1 88 ? -15.272 -25.142 6.705 1.00 80.25 88 TRP A O 1
ATOM 670 N N . SER A 1 89 ? -13.450 -25.421 5.414 1.00 85.44 89 SER A N 1
ATOM 671 C CA . SER A 1 89 ? -13.020 -24.021 5.423 1.00 85.44 89 SER A CA 1
ATOM 672 C C . SER A 1 89 ? -12.321 -23.611 4.120 1.00 85.44 89 SER A C 1
ATOM 674 O O . SER A 1 89 ? -11.704 -24.436 3.444 1.00 85.44 89 SER A O 1
ATOM 676 N N . ALA A 1 90 ? -12.390 -22.320 3.781 1.00 74.75 90 ALA A N 1
ATOM 677 C CA . ALA A 1 90 ? -11.573 -21.704 2.735 1.00 74.75 90 ALA A CA 1
ATOM 678 C C . ALA A 1 90 ? -11.139 -20.292 3.107 1.00 74.75 90 ALA A C 1
ATOM 680 O O . ALA A 1 90 ? -11.882 -19.552 3.749 1.00 74.75 90 ALA A O 1
ATOM 681 N N . SER A 1 91 ? -9.956 -19.912 2.631 1.00 83.62 91 SER A N 1
ATOM 682 C CA . SER A 1 91 ? -9.394 -18.569 2.774 1.00 83.62 91 SER A CA 1
ATOM 683 C C . SER A 1 91 ? -9.290 -17.893 1.407 1.00 83.62 91 SER A C 1
ATOM 685 O O . SER A 1 91 ? -8.893 -18.534 0.436 1.00 83.62 91 SER A O 1
ATOM 687 N N . GLY A 1 92 ? -9.636 -16.607 1.334 1.00 68.00 92 GLY A N 1
ATOM 688 C CA . GLY A 1 92 ? -9.473 -15.756 0.150 1.00 68.00 92 GLY A CA 1
ATOM 689 C C . GLY A 1 92 ? -8.533 -14.579 0.419 1.00 68.00 92 GLY A C 1
ATOM 690 O O . GLY A 1 92 ? -8.497 -14.086 1.548 1.00 68.00 92 GLY A O 1
ATOM 691 N N . GLN A 1 93 ? -7.787 -14.162 -0.612 1.00 54.47 93 GLN A N 1
ATOM 692 C CA . GLN A 1 93 ? -6.907 -12.982 -0.656 1.00 54.47 93 GLN A CA 1
ATOM 693 C C . GLN A 1 93 ? -7.462 -11.984 -1.673 1.00 54.47 93 GLN A C 1
ATOM 695 O O . GLN A 1 93 ? -7.830 -12.450 -2.777 1.00 54.47 93 GLN A O 1
#

Foldseek 3Di:
DDDDDDDDDDPDFDWDWDKDFDADPVGTDDDIDPTDIDTDHDDPPPPDPCPPQDFDFDADPVRATQKTQGPVQFIKGWDADPVGHTPDMDTDD

Solvent-accessible surface area (backbone atoms only — not comparable to full-atom values): 6160 Å² total; per-residue (Å²): 139,88,86,86,84,88,80,84,80,70,96,61,61,46,78,40,84,43,64,55,63,51,69,62,97,90,44,77,47,85,70,70,48,74,80,41,75,47,75,41,72,59,77,75,75,76,70,75,66,82,75,64,77,61,67,42,77,40,61,52,97,84,71,44,74,34,31,42,38,38,83,89,74,32,37,38,40,39,43,62,45,98,88,69,46,82,71,49,73,51,75,45,122

Secondary structure (DSSP, 8-state):
-------PPPSS-EEEEE---EE-SS-EESPPPPPEEEEEPPP----SS-----PEEEE-TTS-EEEEEETTTEEEEEEE-TTS-EEEEEEE-

Organism: Xanthomonas vasicola (NCBI:txid56459)

pLDDT: mean 79.89, std 11.78, range [46.72, 92.31]